Protein AF-A0A2H3TVH5-F1 (afdb_monomer_lite)

pLDDT: mean 70.66, std 10.61, range [35.94, 86.56]

Radius of gyration: 25.37 Å; chains: 1; bounding box: 66×28×84 Å

Structure (mmCIF, N/CA/C/O backbone):
data_AF-A0A2H3TVH5-F1
#
_entry.id   AF-A0A2H3TVH5-F1
#
loop_
_atom_site.group_PDB
_atom_site.id
_atom_site.type_symbol
_atom_site.label_atom_id
_atom_site.label_alt_id
_atom_site.label_comp_id
_atom_site.label_asym_id
_atom_site.label_entity_id
_atom_site.label_seq_id
_atom_site.pdbx_PDB_ins_code
_atom_site.Cartn_x
_atom_site.Cartn_y
_atom_site.Cartn_z
_atom_site.occupancy
_atom_site.B_iso_or_equiv
_atom_site.auth_seq_id
_atom_site.auth_comp_id
_atom_site.auth_asym_id
_atom_site.auth_atom_id
_atom_site.pdbx_PDB_model_num
ATOM 1 N N . MET A 1 1 ? 17.072 0.650 -29.153 1.00 59.41 1 MET A N 1
ATOM 2 C CA . MET A 1 1 ? 15.607 0.577 -29.299 1.00 59.41 1 MET A CA 1
ATOM 3 C C . MET A 1 1 ? 15.076 -0.095 -28.051 1.00 59.41 1 MET A C 1
ATOM 5 O O . MET A 1 1 ? 15.556 -1.177 -27.741 1.00 59.41 1 MET A O 1
ATOM 9 N N . ASP A 1 2 ? 14.196 0.569 -27.306 1.00 78.44 2 ASP A N 1
ATOM 10 C CA . ASP A 1 2 ? 13.565 -0.006 -26.114 1.00 78.44 2 ASP A CA 1
ATOM 11 C C . ASP A 1 2 ? 12.296 -0.756 -26.544 1.00 78.44 2 ASP A C 1
ATOM 13 O O . ASP A 1 2 ? 11.379 -0.141 -27.088 1.00 78.44 2 ASP A O 1
ATOM 17 N N . CYS A 1 3 ? 12.242 -2.076 -26.359 1.00 79.00 3 CYS A N 1
ATOM 18 C CA . CYS A 1 3 ? 11.096 -2.887 -26.778 1.00 79.00 3 CYS A CA 1
ATOM 19 C C . CYS A 1 3 ? 9.823 -2.584 -25.969 1.00 79.00 3 CYS A C 1
ATOM 21 O O . CYS A 1 3 ? 8.720 -2.738 -26.495 1.00 79.00 3 CYS A O 1
ATOM 23 N N . PHE A 1 4 ? 9.956 -2.063 -24.746 1.00 81.56 4 PHE A N 1
ATOM 24 C CA . PHE A 1 4 ? 8.826 -1.721 -23.877 1.00 81.56 4 PHE A CA 1
ATOM 25 C C . PHE A 1 4 ? 8.106 -0.434 -24.298 1.00 81.56 4 PHE A C 1
ATOM 27 O O . PHE A 1 4 ? 6.980 -0.196 -23.871 1.00 81.56 4 PHE A O 1
ATOM 34 N N . SER A 1 5 ? 8.708 0.358 -25.194 1.00 80.44 5 SER A N 1
ATOM 35 C CA . SER A 1 5 ? 8.061 1.531 -25.805 1.00 80.44 5 SER A CA 1
ATOM 36 C C . SER A 1 5 ? 6.919 1.175 -26.762 1.00 80.44 5 SER A C 1
ATOM 38 O O . SER A 1 5 ? 6.075 2.018 -27.044 1.00 80.44 5 SER A O 1
ATOM 40 N N . SER A 1 6 ? 6.878 -0.072 -27.244 1.00 85.38 6 SER A N 1
ATOM 41 C CA . SER A 1 6 ? 5.799 -0.576 -28.102 1.00 85.38 6 SER A CA 1
ATOM 42 C C . SER A 1 6 ? 4.598 -1.115 -27.319 1.00 85.38 6 SER A C 1
ATOM 44 O O . SER A 1 6 ? 3.552 -1.385 -27.907 1.00 85.38 6 SER A O 1
ATOM 46 N N . LEU A 1 7 ? 4.746 -1.286 -26.001 1.00 86.56 7 LEU A N 1
ATOM 47 C CA . LEU A 1 7 ? 3.719 -1.859 -25.141 1.00 86.56 7 LEU A CA 1
ATOM 48 C C . LEU A 1 7 ? 2.857 -0.762 -24.503 1.00 86.56 7 LEU A C 1
ATOM 50 O O . LEU A 1 7 ? 3.382 0.295 -24.142 1.00 86.56 7 LEU A O 1
ATOM 54 N N . PRO A 1 8 ? 1.553 -1.021 -24.291 1.00 86.56 8 PRO A N 1
ATOM 55 C CA . PRO A 1 8 ? 0.710 -0.140 -23.497 1.00 86.56 8 PRO A CA 1
ATOM 56 C C . PRO A 1 8 ? 1.239 0.013 -22.060 1.00 86.56 8 PRO A C 1
ATOM 58 O O . PRO A 1 8 ? 1.761 -0.954 -21.484 1.00 86.56 8 PRO A O 1
ATOM 61 N N . PRO A 1 9 ? 1.075 1.197 -21.444 1.00 81.69 9 PRO A N 1
ATOM 62 C CA . PRO A 1 9 ? 1.576 1.475 -20.099 1.00 81.69 9 PRO A CA 1
ATOM 63 C C . PRO A 1 9 ? 0.996 0.524 -19.043 1.00 81.69 9 PRO A C 1
ATOM 65 O O . PRO A 1 9 ? 1.691 0.157 -18.097 1.00 81.69 9 PRO A O 1
ATOM 68 N N . GLU A 1 10 ? -0.237 0.048 -19.221 1.00 86.06 10 GLU A N 1
ATOM 69 C CA . GLU A 1 10 ? -0.894 -0.895 -18.311 1.00 86.06 10 GLU A CA 1
ATOM 70 C C . GLU A 1 10 ? -0.149 -2.234 -18.252 1.00 86.06 10 GLU A C 1
ATOM 72 O O . GLU A 1 10 ? 0.030 -2.804 -17.174 1.00 86.06 10 GLU A O 1
ATOM 77 N N . ILE A 1 11 ? 0.337 -2.716 -19.400 1.00 85.69 11 ILE A N 1
ATOM 78 C CA . ILE A 1 11 ? 1.086 -3.974 -19.500 1.00 85.69 11 ILE A CA 1
ATOM 79 C C . ILE A 1 11 ? 2.463 -3.819 -18.857 1.00 85.69 11 ILE A C 1
ATOM 81 O O . ILE A 1 11 ? 2.895 -4.694 -18.107 1.00 85.69 11 ILE A O 1
ATOM 85 N N . ASN A 1 12 ? 3.117 -2.677 -19.074 1.00 86.44 12 ASN A N 1
ATOM 86 C CA . ASN A 1 12 ? 4.394 -2.355 -18.439 1.00 86.44 12 ASN A CA 1
ATOM 87 C C . ASN A 1 12 ? 4.267 -2.341 -16.903 1.00 86.44 12 ASN A C 1
ATOM 89 O O . ASN A 1 12 ? 5.068 -2.965 -16.202 1.00 86.44 12 ASN A O 1
ATOM 93 N N . VAL A 1 13 ? 3.218 -1.714 -16.363 1.00 84.25 13 VAL A N 1
ATOM 94 C CA . VAL A 1 13 ? 2.939 -1.723 -14.916 1.00 84.25 13 VAL A CA 1
ATOM 95 C C . VAL A 1 13 ? 2.601 -3.130 -14.420 1.00 84.25 13 VAL A C 1
ATOM 97 O O . VAL A 1 13 ? 3.079 -3.535 -13.361 1.00 84.25 13 VAL A O 1
ATOM 100 N N . MET A 1 14 ? 1.838 -3.915 -15.184 1.00 84.00 14 MET A N 1
ATOM 101 C CA . MET A 1 14 ? 1.514 -5.295 -14.818 1.00 84.00 14 MET A CA 1
ATOM 102 C C . MET A 1 14 ? 2.769 -6.171 -14.726 1.00 84.00 14 MET A C 1
ATOM 104 O O . MET A 1 14 ? 2.891 -6.957 -13.787 1.00 84.00 14 MET A O 1
ATOM 108 N N . ILE A 1 15 ? 3.723 -6.004 -15.644 1.00 85.50 15 ILE A N 1
ATOM 109 C CA . ILE A 1 15 ? 5.025 -6.679 -15.589 1.00 85.50 15 ILE A CA 1
ATOM 110 C C . ILE A 1 15 ? 5.765 -6.280 -14.307 1.00 85.50 15 ILE A C 1
ATOM 112 O O . ILE A 1 15 ? 6.197 -7.161 -13.566 1.00 85.50 15 ILE A O 1
ATOM 116 N N . LEU A 1 16 ? 5.849 -4.982 -13.987 1.00 83.44 16 LEU A N 1
ATOM 117 C CA . LEU A 1 16 ? 6.499 -4.502 -12.757 1.00 83.44 16 LEU A CA 1
ATOM 118 C C . LEU A 1 16 ? 5.845 -5.046 -11.481 1.00 83.44 16 LEU A C 1
ATOM 120 O O . LEU A 1 16 ? 6.550 -5.336 -10.520 1.00 83.44 16 LEU A O 1
ATOM 124 N N . LEU A 1 17 ? 4.521 -5.210 -11.474 1.00 81.56 17 LEU A N 1
ATOM 125 C CA . LEU A 1 17 ? 3.781 -5.790 -10.349 1.00 81.56 17 LEU A CA 1
ATOM 126 C C . LEU A 1 17 ? 4.039 -7.294 -10.178 1.00 81.56 17 LEU A C 1
ATOM 128 O O . LEU A 1 17 ? 4.054 -7.785 -9.052 1.00 81.56 17 LEU A O 1
ATOM 132 N N . HIS A 1 18 ? 4.243 -8.029 -11.276 1.00 81.12 18 HIS A N 1
ATOM 133 C CA . HIS A 1 18 ? 4.520 -9.471 -11.243 1.00 81.12 18 HIS A CA 1
ATOM 134 C C . HIS A 1 18 ? 5.994 -9.799 -10.988 1.00 81.12 18 HIS A C 1
ATOM 136 O O . HIS A 1 18 ? 6.322 -10.935 -10.627 1.00 81.12 18 HIS A O 1
ATOM 142 N N . LEU A 1 19 ? 6.895 -8.825 -11.145 1.00 78.69 19 LEU A N 1
ATOM 143 C CA . LEU A 1 19 ? 8.291 -8.972 -10.758 1.00 78.69 19 LEU A CA 1
ATOM 144 C C . LEU A 1 19 ? 8.406 -9.028 -9.236 1.00 78.69 19 LEU A C 1
ATOM 146 O O . LEU A 1 19 ? 8.595 -8.037 -8.546 1.00 78.69 19 LEU A O 1
ATOM 150 N N . ARG A 1 20 ? 8.327 -10.252 -8.722 1.00 63.00 20 ARG A N 1
ATOM 151 C CA . ARG A 1 20 ? 8.293 -10.565 -7.291 1.00 63.00 20 ARG A CA 1
ATOM 152 C C . ARG A 1 20 ? 9.568 -10.177 -6.533 1.00 63.00 20 ARG A C 1
ATOM 154 O O . ARG A 1 2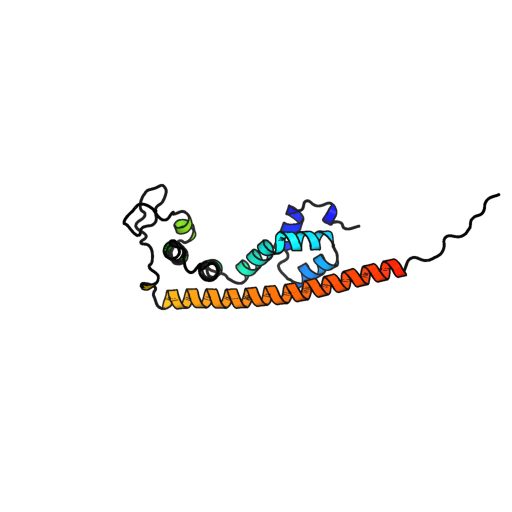0 ? 9.548 -10.104 -5.309 1.00 63.00 20 ARG A O 1
ATOM 161 N N . THR A 1 21 ? 10.688 -9.992 -7.234 1.00 68.56 21 THR A N 1
ATOM 162 C CA . THR A 1 21 ? 12.002 -9.738 -6.632 1.00 68.56 21 THR A CA 1
ATOM 163 C C . THR A 1 21 ? 12.611 -8.433 -7.128 1.00 68.56 21 THR A C 1
ATOM 165 O O . THR A 1 21 ? 12.688 -8.150 -8.326 1.00 68.56 21 THR A O 1
ATOM 168 N N . ARG A 1 22 ? 13.125 -7.650 -6.177 1.00 68.62 22 ARG A N 1
ATOM 169 C CA . ARG A 1 22 ? 13.682 -6.313 -6.426 1.00 68.62 22 ARG A CA 1
ATOM 170 C C . ARG A 1 22 ? 14.892 -6.332 -7.358 1.00 68.62 22 ARG A C 1
ATOM 172 O O . ARG A 1 22 ? 15.045 -5.444 -8.187 1.00 68.62 22 ARG A O 1
ATOM 179 N N . SER A 1 23 ? 15.703 -7.390 -7.301 1.00 72.44 23 SER A N 1
ATOM 180 C CA . SER A 1 23 ? 16.832 -7.599 -8.216 1.00 72.44 23 SER A CA 1
ATOM 181 C C . SER A 1 23 ? 16.391 -7.643 -9.682 1.00 72.44 23 SER A C 1
ATOM 183 O O . SER A 1 23 ? 17.058 -7.065 -10.537 1.00 72.44 23 SER A O 1
ATOM 185 N N . ASN A 1 24 ? 15.245 -8.269 -9.966 1.00 79.06 24 ASN A N 1
ATOM 186 C CA . ASN A 1 24 ? 14.709 -8.361 -11.321 1.00 79.06 24 ASN A CA 1
ATOM 187 C C . ASN A 1 24 ? 14.123 -7.023 -11.779 1.00 79.06 24 ASN A C 1
ATOM 189 O O . ASN A 1 24 ? 14.347 -6.628 -12.922 1.00 79.06 24 ASN A O 1
ATOM 193 N N . ILE A 1 25 ? 13.448 -6.296 -10.878 1.00 79.38 25 ILE A N 1
ATOM 194 C CA . ILE A 1 25 ? 12.987 -4.927 -11.148 1.00 79.38 25 ILE A CA 1
ATOM 195 C C . ILE A 1 25 ? 14.192 -4.051 -11.496 1.00 79.38 25 ILE A C 1
ATOM 197 O O . ILE A 1 25 ? 14.218 -3.452 -12.562 1.00 79.38 25 ILE A O 1
ATOM 201 N N . LYS A 1 26 ? 15.243 -4.044 -10.673 1.00 77.19 26 LYS A N 1
ATOM 202 C CA . LYS A 1 26 ? 16.459 -3.254 -10.908 1.00 77.19 26 LYS A CA 1
ATOM 203 C C . LYS A 1 26 ? 17.112 -3.545 -12.258 1.00 77.19 26 LYS A C 1
ATOM 205 O O . LYS A 1 26 ? 17.479 -2.610 -12.970 1.00 77.19 26 LYS A O 1
ATOM 210 N N . LEU A 1 27 ? 17.258 -4.825 -12.608 1.00 79.81 27 LEU A N 1
ATOM 211 C CA . LEU A 1 27 ? 17.794 -5.228 -13.909 1.00 79.81 27 LEU A CA 1
ATOM 212 C C . LEU A 1 27 ? 16.944 -4.648 -15.043 1.00 79.81 27 LEU A C 1
ATOM 214 O O . LEU A 1 27 ? 17.495 -4.025 -15.951 1.00 79.81 27 LEU A O 1
ATOM 218 N N . LEU A 1 28 ? 15.618 -4.755 -14.938 1.00 83.62 28 LEU A N 1
ATOM 219 C CA . LEU A 1 28 ? 14.691 -4.235 -15.937 1.00 83.62 28 LEU A CA 1
ATOM 220 C C . LEU A 1 28 ? 14.746 -2.702 -16.050 1.00 83.62 28 LEU A C 1
ATOM 222 O O . LEU A 1 28 ? 14.850 -2.178 -17.156 1.00 83.62 28 LEU A O 1
ATOM 226 N N . LEU A 1 29 ? 14.759 -1.986 -14.922 1.00 85.25 29 LEU A N 1
ATOM 227 C CA . LEU A 1 29 ? 14.856 -0.521 -14.884 1.00 85.25 29 LEU A CA 1
ATOM 228 C C . LEU A 1 29 ? 16.180 -0.008 -15.467 1.00 85.25 29 LEU A C 1
ATOM 230 O O . LEU A 1 29 ? 16.222 1.057 -16.075 1.00 85.25 29 LEU A O 1
ATOM 234 N N . SER A 1 30 ? 17.272 -0.754 -15.277 1.00 77.69 30 SER A N 1
ATOM 235 C CA . SER A 1 30 ? 18.580 -0.399 -15.839 1.00 77.69 30 SER A CA 1
ATOM 236 C C . SER A 1 30 ? 18.688 -0.677 -17.341 1.00 77.69 30 SER A C 1
ATOM 238 O O . SER A 1 30 ? 19.461 -0.013 -18.030 1.00 77.69 30 SER A O 1
ATOM 240 N N . ALA A 1 31 ? 17.918 -1.646 -17.844 1.00 80.50 31 ALA A N 1
ATOM 241 C CA . ALA A 1 31 ? 17.930 -2.064 -19.241 1.00 80.50 31 ALA A CA 1
ATOM 242 C C . ALA A 1 31 ? 16.926 -1.286 -20.110 1.00 80.50 31 ALA A C 1
ATOM 244 O O . ALA A 1 31 ? 17.152 -1.146 -21.312 1.00 80.50 31 ALA A O 1
ATOM 245 N N . SER A 1 32 ? 15.841 -0.774 -19.517 1.00 86.25 32 SER A N 1
ATOM 246 C CA . SER A 1 32 ? 14.760 -0.083 -20.225 1.00 86.25 32 SER A CA 1
ATOM 247 C C . SER A 1 32 ? 14.429 1.280 -19.594 1.00 86.25 32 SER A C 1
ATOM 249 O O . SER A 1 32 ? 13.878 1.338 -18.488 1.00 86.25 32 SER A O 1
ATOM 251 N N . PRO A 1 33 ? 14.716 2.400 -20.288 1.00 82.62 33 PRO A N 1
ATOM 252 C CA . PRO A 1 33 ? 14.299 3.728 -19.840 1.00 82.62 33 PRO A CA 1
ATOM 253 C C . PRO A 1 33 ? 12.773 3.905 -19.807 1.00 82.62 33 PRO A C 1
ATOM 255 O O . PRO A 1 33 ? 12.276 4.606 -18.925 1.00 82.62 33 PRO A O 1
ATOM 258 N N . THR A 1 34 ? 12.019 3.261 -20.706 1.00 85.00 34 THR A N 1
ATOM 259 C CA . THR A 1 34 ? 10.548 3.316 -20.690 1.00 85.00 34 THR A CA 1
ATOM 260 C C . THR A 1 34 ? 9.986 2.645 -19.434 1.00 85.00 34 THR A C 1
ATOM 262 O O . THR A 1 34 ? 9.123 3.212 -18.762 1.00 85.00 34 THR A O 1
ATOM 265 N N . MET A 1 35 ? 10.535 1.493 -19.036 1.00 85.81 35 MET A N 1
ATOM 266 C CA . MET A 1 35 ? 10.162 0.831 -17.782 1.00 85.81 35 MET A CA 1
ATOM 267 C C . MET A 1 35 ? 10.532 1.659 -16.549 1.00 85.81 35 MET A C 1
ATOM 269 O O . MET A 1 35 ? 9.764 1.694 -15.587 1.00 85.81 35 MET A O 1
ATOM 273 N N . LEU A 1 36 ? 11.669 2.366 -16.575 1.00 83.88 36 LEU A N 1
ATOM 274 C CA . LEU A 1 36 ? 12.053 3.289 -15.502 1.00 83.88 36 LEU A CA 1
ATOM 275 C C . LEU A 1 36 ? 11.048 4.431 -15.331 1.00 83.88 36 LEU A C 1
ATOM 277 O O . LEU A 1 36 ? 10.722 4.801 -14.201 1.00 83.88 36 LEU A O 1
ATOM 281 N N . GLN A 1 37 ? 10.546 4.980 -16.434 1.00 84.44 37 GLN A N 1
ATOM 282 C CA . GLN A 1 37 ? 9.550 6.042 -16.391 1.00 84.44 37 GLN A CA 1
ATOM 283 C C . GLN A 1 37 ? 8.217 5.546 -15.818 1.00 84.44 37 GLN A C 1
ATOM 285 O O . GLN A 1 37 ? 7.718 6.126 -14.853 1.00 84.44 37 GLN A O 1
ATOM 290 N N . HIS A 1 38 ? 7.700 4.420 -16.308 1.00 85.00 38 HIS A N 1
ATOM 291 C CA . HIS A 1 38 ? 6.457 3.852 -15.779 1.00 85.00 38 HIS A CA 1
ATOM 292 C C . HIS A 1 38 ? 6.579 3.398 -14.322 1.00 85.00 38 HIS A C 1
ATOM 294 O O . HIS A 1 38 ? 5.625 3.532 -13.554 1.00 85.00 38 HIS A O 1
ATOM 300 N N . TYR A 1 39 ? 7.755 2.929 -13.896 1.00 83.06 39 TYR A N 1
ATOM 301 C CA . TYR A 1 39 ? 8.024 2.652 -12.486 1.00 83.06 39 TYR A CA 1
ATOM 302 C C . TYR A 1 39 ? 7.930 3.913 -11.626 1.00 83.06 39 TYR A C 1
ATOM 304 O O . TYR A 1 39 ? 7.359 3.864 -10.542 1.00 83.06 39 TYR A O 1
ATOM 312 N N . ARG A 1 40 ? 8.449 5.056 -12.097 1.00 82.94 40 ARG A N 1
ATOM 313 C CA . ARG A 1 40 ? 8.343 6.336 -11.376 1.00 82.94 40 ARG A CA 1
ATOM 314 C C . ARG A 1 40 ? 6.895 6.806 -11.259 1.00 82.94 40 ARG A C 1
ATOM 316 O O . ARG A 1 40 ? 6.502 7.250 -10.186 1.00 82.94 40 ARG A O 1
ATOM 323 N N . GLU A 1 41 ? 6.118 6.670 -12.329 1.00 85.06 41 GLU A N 1
ATOM 324 C CA . GLU A 1 41 ? 4.708 7.081 -12.384 1.00 85.06 41 GLU A CA 1
ATOM 325 C C . GLU A 1 41 ? 3.803 6.200 -11.506 1.00 85.06 41 GLU A C 1
ATOM 327 O O . GLU A 1 41 ? 2.897 6.697 -10.843 1.00 85.06 41 GLU A O 1
ATOM 332 N N . SER A 1 42 ? 4.068 4.893 -11.448 1.00 82.06 42 SER A N 1
ATOM 333 C CA . SER A 1 42 ? 3.245 3.915 -10.716 1.00 82.06 42 SER A CA 1
ATOM 334 C C . SER A 1 42 ? 3.842 3.464 -9.375 1.00 82.06 42 SER A C 1
ATOM 336 O O . SER A 1 42 ? 3.313 2.549 -8.733 1.00 82.06 42 SER A O 1
ATOM 338 N N . LYS A 1 43 ? 4.915 4.125 -8.918 1.00 77.62 43 LYS A N 1
ATOM 339 C CA . LYS A 1 43 ? 5.742 3.720 -7.770 1.00 77.62 43 LYS A CA 1
ATOM 340 C C . LYS A 1 43 ? 4.930 3.414 -6.519 1.00 77.62 43 LYS A C 1
ATOM 342 O O . LYS A 1 43 ? 5.134 2.379 -5.895 1.00 77.62 43 LYS A O 1
ATOM 347 N N . GLU A 1 44 ? 3.994 4.285 -6.156 1.00 76.12 44 GLU A N 1
ATOM 348 C CA . GLU A 1 44 ? 3.188 4.095 -4.947 1.00 76.12 44 GLU A CA 1
ATOM 349 C C . GLU A 1 44 ? 2.315 2.841 -5.008 1.00 76.12 44 GLU A C 1
ATOM 351 O O . GLU A 1 44 ? 2.155 2.144 -4.008 1.00 76.12 44 GLU A O 1
ATOM 356 N N . ASN A 1 45 ? 1.750 2.538 -6.176 1.00 76.50 45 ASN A N 1
ATOM 357 C CA . ASN A 1 45 ? 0.894 1.370 -6.354 1.00 76.50 45 ASN A CA 1
ATOM 358 C C . ASN A 1 45 ? 1.720 0.084 -6.303 1.00 76.50 45 ASN A C 1
ATOM 360 O O . ASN A 1 45 ? 1.330 -0.867 -5.626 1.00 76.50 45 ASN A O 1
ATOM 364 N N . ILE A 1 46 ? 2.894 0.089 -6.940 1.00 74.31 46 ILE A N 1
ATOM 365 C CA . ILE A 1 46 ? 3.842 -1.025 -6.886 1.00 74.31 46 ILE A CA 1
ATOM 366 C C . ILE A 1 46 ? 4.310 -1.248 -5.446 1.00 74.31 46 ILE A C 1
ATOM 368 O O . ILE A 1 46 ? 4.251 -2.371 -4.950 1.00 74.31 46 ILE A O 1
ATOM 372 N N . GLN A 1 47 ? 4.705 -0.189 -4.738 1.00 75.00 47 GLN A N 1
ATOM 373 C CA . GLN A 1 47 ? 5.108 -0.276 -3.336 1.00 75.00 47 GLN A CA 1
ATOM 374 C C . GLN A 1 47 ? 3.980 -0.807 -2.452 1.00 75.00 47 GLN A C 1
ATOM 376 O O . GLN A 1 47 ? 4.218 -1.711 -1.659 1.00 75.00 47 GLN A O 1
ATOM 381 N N . ARG A 1 48 ? 2.744 -0.315 -2.603 1.00 74.25 48 ARG A N 1
ATOM 382 C CA . ARG A 1 48 ? 1.592 -0.832 -1.845 1.00 74.25 48 ARG A CA 1
ATOM 383 C C . ARG A 1 48 ? 1.368 -2.324 -2.087 1.00 74.25 48 ARG A C 1
ATOM 385 O O . ARG A 1 48 ? 1.134 -3.042 -1.120 1.00 74.25 48 ARG A O 1
ATOM 392 N N . ALA A 1 49 ? 1.480 -2.796 -3.328 1.00 75.56 49 ALA A N 1
ATOM 393 C CA . ALA A 1 49 ? 1.329 -4.215 -3.651 1.00 75.56 49 ALA A CA 1
ATOM 394 C C . ALA A 1 49 ? 2.422 -5.081 -2.995 1.00 75.56 49 ALA A C 1
ATOM 396 O O . ALA A 1 49 ? 2.124 -6.128 -2.422 1.00 75.56 49 ALA A O 1
ATOM 397 N N . HIS A 1 50 ? 3.675 -4.617 -3.000 1.00 73.06 50 HIS A N 1
ATOM 398 C CA . HIS A 1 50 ? 4.782 -5.307 -2.330 1.00 73.06 50 HIS A CA 1
ATOM 399 C C . HIS A 1 50 ? 4.629 -5.296 -0.803 1.00 73.06 50 HIS A C 1
ATOM 401 O O . HIS A 1 50 ? 4.774 -6.332 -0.158 1.00 73.06 50 HIS A O 1
ATOM 407 N N . LEU A 1 51 ? 4.245 -4.154 -0.225 1.00 71.88 51 LEU A N 1
ATOM 408 C CA . LEU A 1 51 ? 3.945 -4.034 1.202 1.00 71.88 51 LEU A CA 1
ATOM 409 C C . LEU A 1 51 ? 2.801 -4.962 1.613 1.00 71.88 51 LEU A C 1
ATOM 411 O O . LEU A 1 51 ? 2.862 -5.566 2.677 1.00 71.88 51 LEU A O 1
ATOM 415 N N . GLN A 1 52 ? 1.775 -5.117 0.775 1.00 71.56 52 GLN A N 1
ATOM 416 C CA . GLN A 1 52 ? 0.670 -6.043 1.022 1.00 71.56 52 GLN A CA 1
ATOM 417 C C . GLN A 1 52 ? 1.121 -7.510 0.997 1.00 71.56 52 GLN A C 1
ATOM 419 O O . GLN A 1 52 ? 0.594 -8.319 1.760 1.00 71.56 52 GLN A O 1
ATOM 424 N N . ALA A 1 53 ? 2.105 -7.851 0.162 1.00 72.75 53 ALA A N 1
ATOM 425 C CA . ALA A 1 53 ? 2.702 -9.183 0.142 1.00 72.75 53 ALA A CA 1
ATOM 426 C C . ALA A 1 53 ? 3.556 -9.469 1.396 1.00 72.75 53 ALA A C 1
ATOM 428 O O . ALA A 1 53 ? 3.571 -10.605 1.869 1.00 72.75 53 ALA A O 1
ATOM 429 N N . GLU A 1 54 ? 4.233 -8.459 1.956 1.00 69.25 54 GLU A N 1
ATOM 430 C CA . GLU A 1 54 ? 5.059 -8.589 3.171 1.00 69.25 54 GLU A CA 1
ATOM 431 C C . GLU A 1 54 ? 4.270 -8.425 4.490 1.00 69.25 54 GLU A C 1
ATOM 433 O O . GLU A 1 54 ? 4.684 -8.936 5.534 1.00 69.25 54 GLU A O 1
ATOM 438 N N . LEU A 1 55 ? 3.117 -7.746 4.461 1.00 70.06 55 LEU A N 1
ATOM 439 C CA . LEU A 1 55 ? 2.223 -7.509 5.604 1.00 70.06 55 LEU A CA 1
ATOM 440 C C . LEU A 1 55 ? 0.899 -8.287 5.436 1.00 70.06 55 LEU A C 1
ATOM 442 O O . LEU A 1 55 ? -0.143 -7.681 5.162 1.00 70.06 55 LEU A O 1
ATOM 446 N N . PRO A 1 56 ? 0.900 -9.623 5.613 1.00 66.44 56 PRO A N 1
ATOM 447 C CA . PRO A 1 56 ? -0.306 -10.431 5.473 1.00 66.44 56 PRO A CA 1
ATOM 448 C C . PRO A 1 56 ? -1.316 -10.160 6.598 1.00 66.44 56 PRO A C 1
ATOM 450 O O . PRO A 1 56 ? -0.948 -9.798 7.714 1.00 66.44 56 PRO A O 1
ATOM 453 N N . GLY A 1 57 ? -2.599 -10.415 6.322 1.00 63.03 57 GLY A N 1
ATOM 454 C CA . GLY A 1 57 ? -3.632 -10.564 7.357 1.00 63.03 57 GLY A CA 1
ATOM 455 C C . GLY A 1 57 ? -4.158 -9.264 7.971 1.00 63.03 57 GLY A C 1
ATOM 456 O O . GLY A 1 57 ? -4.163 -9.126 9.189 1.00 63.03 57 GLY A O 1
ATOM 457 N N . GLY A 1 58 ? -4.589 -8.297 7.156 1.00 65.00 58 GLY A N 1
ATOM 458 C CA . GLY A 1 58 ? -5.229 -7.061 7.641 1.00 65.00 58 GLY A CA 1
ATOM 459 C C . GLY A 1 58 ? -4.280 -6.059 8.314 1.00 65.00 58 GLY A C 1
ATOM 460 O O . GLY A 1 58 ? -4.631 -4.892 8.433 1.00 65.00 58 GLY A O 1
ATOM 461 N N . LEU A 1 59 ? -3.044 -6.454 8.651 1.00 69.25 59 LEU A N 1
ATOM 462 C CA . LEU A 1 59 ? -2.040 -5.579 9.269 1.00 69.25 59 LEU A CA 1
ATOM 463 C C . LEU A 1 59 ? -1.712 -4.340 8.427 1.00 69.25 59 LEU A C 1
ATOM 465 O O . LEU A 1 59 ? -1.448 -3.283 8.988 1.00 69.25 59 LEU A O 1
ATOM 469 N N . LEU A 1 60 ? -1.730 -4.436 7.094 1.00 68.75 60 LEU A N 1
ATOM 470 C CA . LEU A 1 60 ? -1.562 -3.253 6.248 1.00 68.75 60 LEU A CA 1
ATOM 471 C C . LEU A 1 60 ? -2.725 -2.267 6.431 1.00 68.75 60 LEU A C 1
ATOM 473 O O . LEU A 1 60 ? -2.494 -1.066 6.475 1.00 68.75 60 LEU A O 1
ATOM 477 N N . GLN A 1 61 ? -3.960 -2.753 6.565 1.00 68.56 61 GLN A N 1
ATOM 478 C CA . GLN A 1 61 ? -5.124 -1.896 6.802 1.00 68.56 61 GLN A CA 1
ATOM 479 C C . GLN A 1 61 ? -5.061 -1.276 8.197 1.00 68.56 61 GLN A C 1
ATOM 481 O O . GLN A 1 61 ? -5.178 -0.060 8.303 1.00 68.56 61 GLN A O 1
ATOM 486 N N . ASP A 1 62 ? -4.762 -2.076 9.224 1.00 68.44 62 ASP A N 1
ATOM 487 C CA . ASP A 1 62 ? -4.530 -1.620 10.601 1.00 68.44 62 ASP A CA 1
ATOM 488 C C . ASP A 1 62 ? -3.478 -0.499 10.638 1.00 68.44 62 ASP A C 1
ATOM 490 O O . ASP A 1 62 ? -3.687 0.565 11.218 1.00 68.44 62 ASP A O 1
ATOM 494 N N . ALA A 1 63 ? -2.355 -0.701 9.948 1.00 67.25 63 ALA A N 1
ATOM 495 C CA . ALA A 1 63 ? -1.291 0.283 9.866 1.00 67.25 63 ALA A CA 1
ATOM 496 C C . ALA A 1 63 ? -1.664 1.519 9.047 1.00 67.25 63 ALA A C 1
ATOM 498 O O . ALA A 1 63 ? -1.251 2.619 9.392 1.00 67.25 63 ALA A O 1
ATOM 499 N N . LEU A 1 64 ? -2.433 1.370 7.966 1.00 67.88 64 LEU A N 1
ATOM 500 C CA . LEU A 1 64 ? -2.915 2.501 7.176 1.00 67.88 64 LEU A CA 1
ATOM 501 C C . LEU A 1 64 ? -3.924 3.337 7.961 1.00 67.88 64 LEU A C 1
ATOM 503 O O . LEU A 1 64 ? -3.906 4.555 7.819 1.00 67.88 64 LEU A O 1
ATOM 507 N N . VAL A 1 65 ? -4.761 2.713 8.796 1.00 68.25 65 VAL A N 1
ATOM 508 C CA . VAL A 1 65 ? -5.643 3.419 9.735 1.00 68.25 65 VAL A CA 1
ATOM 509 C C . VAL A 1 65 ? -4.801 4.236 10.716 1.00 68.25 65 VAL A C 1
ATOM 511 O O . VAL A 1 65 ? -5.046 5.432 10.860 1.00 68.25 65 VAL A O 1
ATOM 514 N N . VAL A 1 66 ? -3.759 3.636 11.309 1.00 69.75 66 VAL A N 1
ATOM 515 C CA . VAL A 1 66 ? -2.858 4.341 12.239 1.00 69.75 66 VAL A CA 1
ATOM 516 C C . VAL A 1 66 ? -2.040 5.440 11.545 1.00 69.75 66 VAL A C 1
ATOM 518 O O . VAL A 1 66 ? -1.929 6.547 12.056 1.00 69.75 66 VAL A O 1
ATOM 521 N N . ALA A 1 67 ? -1.489 5.187 10.359 1.00 64.25 67 ALA A N 1
ATOM 522 C CA . ALA A 1 67 ? -0.656 6.142 9.629 1.00 64.25 67 ALA A CA 1
ATOM 523 C C . ALA A 1 67 ? -1.463 7.310 9.055 1.00 64.25 67 ALA A C 1
ATOM 525 O O . ALA A 1 67 ? -0.960 8.430 8.978 1.00 64.25 67 ALA A O 1
ATOM 526 N N . LYS A 1 68 ? -2.711 7.055 8.644 1.00 63.97 68 LYS A N 1
ATOM 527 C CA . LYS A 1 68 ? -3.600 8.104 8.157 1.00 63.97 68 LYS A CA 1
ATOM 528 C C . LYS A 1 68 ? -4.179 8.951 9.274 1.00 63.97 68 LYS A C 1
ATOM 530 O O . LYS A 1 68 ? -4.813 9.915 8.875 1.00 63.97 68 LYS A O 1
ATOM 535 N N . PHE A 1 69 ? -3.963 8.643 10.569 1.00 60.50 69 PHE A N 1
ATOM 536 C CA . PHE A 1 69 ? -4.408 9.433 11.733 1.00 60.50 69 PHE A CA 1
ATOM 537 C C . PHE A 1 69 ? -4.318 10.935 11.438 1.00 60.50 69 PHE A C 1
ATOM 539 O O . PHE A 1 69 ? -3.245 11.536 11.564 1.00 60.50 69 PHE A O 1
ATOM 546 N N . PRO A 1 70 ? -5.427 11.607 11.106 1.00 52.09 70 PRO A N 1
ATOM 547 C CA . PRO A 1 70 ? -5.502 13.029 11.312 1.00 52.09 70 PRO A CA 1
ATOM 548 C C . PRO A 1 70 ? -5.982 13.136 12.755 1.00 52.09 70 PRO A C 1
ATOM 550 O O . PRO A 1 70 ? -7.013 12.565 13.106 1.00 52.09 70 PRO A O 1
ATOM 553 N N . LEU A 1 71 ? -5.286 13.886 13.603 1.00 53.78 71 LEU A N 1
ATOM 554 C CA . LEU A 1 71 ? -5.679 14.147 15.000 1.00 53.78 71 LEU A CA 1
ATOM 555 C C . LEU A 1 71 ? -7.090 14.791 15.155 1.00 53.78 71 LEU A C 1
ATOM 557 O O . LEU A 1 71 ? -7.448 15.225 16.244 1.00 53.78 71 LEU A O 1
ATOM 561 N N . LYS A 1 72 ? -7.883 14.896 14.074 1.00 52.09 72 LYS A N 1
ATOM 562 C CA . LYS A 1 72 ? -9.203 15.532 13.965 1.00 52.09 72 LYS A CA 1
ATOM 563 C C . LYS A 1 72 ? -10.139 14.861 12.936 1.00 52.09 72 LYS A C 1
ATOM 565 O O . LYS A 1 72 ? -10.908 15.560 12.284 1.00 52.09 72 LYS A O 1
ATOM 570 N N . ASN A 1 73 ? -10.070 13.544 12.718 1.00 56.97 73 ASN A N 1
ATOM 571 C CA . ASN A 1 73 ? -11.067 12.870 11.872 1.00 56.97 73 ASN A CA 1
ATOM 572 C C . ASN A 1 73 ? -12.155 12.203 12.736 1.00 56.97 73 ASN A C 1
ATOM 574 O O . ASN A 1 73 ? -11.830 11.239 13.430 1.00 56.97 73 ASN A O 1
ATOM 578 N N . PRO A 1 74 ? -13.423 12.663 12.694 1.00 59.09 74 PRO A N 1
ATOM 579 C CA . PRO A 1 74 ? -14.510 12.092 13.499 1.00 59.09 74 PRO A CA 1
ATOM 580 C C . PRO A 1 74 ? -14.859 10.641 13.126 1.00 59.09 74 PRO A C 1
ATOM 582 O O . PRO A 1 74 ? -15.607 9.990 13.841 1.00 59.09 74 PRO A O 1
ATOM 585 N N . TYR A 1 75 ? -14.306 10.111 12.032 1.00 63.00 75 TYR A N 1
ATOM 586 C CA . TYR A 1 75 ? -14.569 8.750 11.555 1.00 63.00 75 TYR A CA 1
ATOM 587 C C . TYR A 1 75 ? -13.487 7.737 11.953 1.00 63.00 75 TYR A C 1
ATOM 589 O O . TYR A 1 75 ? -13.417 6.648 11.388 1.00 63.00 75 TYR A O 1
ATOM 597 N N . ILE A 1 76 ? -12.594 8.078 12.886 1.00 68.69 76 ILE A N 1
ATOM 598 C CA . ILE A 1 76 ? -11.503 7.172 13.270 1.00 68.69 76 ILE A CA 1
ATOM 599 C C . ILE A 1 76 ? -12.010 5.887 13.930 1.00 68.69 76 ILE A C 1
ATOM 601 O O . ILE A 1 76 ? -11.521 4.800 13.628 1.00 68.69 76 ILE A O 1
ATOM 605 N N . GLU A 1 77 ? -13.029 6.011 14.770 1.00 73.25 77 GLU A N 1
ATOM 606 C CA . GLU A 1 77 ? -13.658 4.889 15.460 1.00 73.25 77 GLU A CA 1
ATOM 607 C C . GLU A 1 77 ? -14.350 3.964 14.456 1.00 73.25 77 GLU A C 1
ATOM 609 O O . GLU A 1 77 ? -14.179 2.751 14.513 1.00 73.25 77 GLU A O 1
ATOM 614 N N . ASP A 1 78 ? -15.010 4.525 13.440 1.00 73.06 78 ASP A N 1
ATOM 615 C CA . ASP A 1 78 ? -15.570 3.781 12.304 1.00 73.06 78 ASP A CA 1
ATOM 616 C C . ASP A 1 78 ? -14.492 2.968 11.561 1.00 73.06 78 ASP A C 1
ATOM 618 O O . ASP A 1 78 ? -14.669 1.776 11.302 1.00 73.06 78 ASP A O 1
ATOM 622 N N . TYR A 1 79 ? -13.331 3.569 11.285 1.00 71.50 79 TYR A N 1
ATOM 623 C CA . TYR A 1 79 ? -12.218 2.867 10.641 1.00 71.50 79 TYR A CA 1
ATOM 624 C C . TYR A 1 79 ? -11.657 1.724 11.489 1.00 71.50 79 TYR A C 1
ATOM 626 O O . TYR A 1 79 ? -11.392 0.644 10.955 1.00 71.50 79 TYR A O 1
ATOM 634 N N . ILE A 1 80 ? -11.472 1.955 12.789 1.00 72.69 80 ILE A N 1
ATOM 635 C CA . ILE A 1 80 ? -10.974 0.939 13.720 1.00 72.69 80 ILE A CA 1
ATOM 636 C C . ILE A 1 80 ? -11.982 -0.208 13.816 1.00 72.69 80 ILE A C 1
ATOM 638 O O . ILE A 1 80 ? -11.596 -1.356 13.627 1.00 72.69 80 ILE A O 1
ATOM 642 N N . THR A 1 81 ? -13.270 0.103 13.974 1.00 76.12 81 THR A N 1
ATOM 643 C CA . THR A 1 81 ? -14.376 -0.873 13.996 1.00 76.12 81 THR A CA 1
ATOM 644 C C . THR A 1 81 ? -14.372 -1.770 12.762 1.00 76.12 81 THR A C 1
ATOM 646 O O . THR A 1 81 ? -14.546 -2.986 12.848 1.00 76.12 81 THR A O 1
ATOM 649 N N . LYS A 1 82 ? -14.145 -1.185 11.582 1.00 77.69 82 LYS A N 1
ATOM 650 C CA . LYS A 1 82 ? -14.085 -1.932 10.320 1.00 77.69 82 LYS A CA 1
ATOM 651 C C . LYS A 1 82 ? -12.866 -2.847 10.248 1.00 77.69 82 LYS A C 1
ATOM 653 O O . LYS A 1 82 ? -12.987 -3.976 9.774 1.00 77.69 82 LYS A O 1
ATOM 658 N N . ALA A 1 83 ? -11.718 -2.379 10.731 1.00 70.25 83 ALA A N 1
ATOM 659 C CA . ALA A 1 83 ? -10.460 -3.121 10.719 1.00 70.25 83 ALA A CA 1
ATOM 660 C C . ALA A 1 83 ? -10.416 -4.261 11.760 1.00 70.25 83 ALA A C 1
ATOM 662 O O . ALA A 1 83 ? -9.776 -5.296 11.535 1.00 70.25 83 ALA A O 1
ATOM 663 N N . THR A 1 84 ? -11.117 -4.101 12.886 1.00 70.88 84 THR A N 1
ATOM 664 C CA . THR A 1 84 ? -11.223 -5.115 13.947 1.00 70.88 84 THR A CA 1
ATOM 665 C C . THR A 1 84 ? -12.388 -6.085 13.750 1.00 70.88 84 THR A C 1
ATOM 667 O O . THR A 1 84 ? -12.405 -7.142 14.381 1.00 70.88 84 THR A O 1
ATOM 670 N N . SER A 1 85 ? -13.330 -5.783 12.850 1.00 74.94 85 SER A N 1
ATOM 671 C CA . SER A 1 85 ? -14.467 -6.653 12.544 1.00 74.94 85 SER A CA 1
ATOM 672 C C . SER A 1 85 ? -14.033 -8.061 12.123 1.00 74.94 85 SER A C 1
ATOM 674 O O . SER A 1 85 ? -13.073 -8.243 11.374 1.00 74.94 85 SER A O 1
ATOM 676 N N . THR A 1 86 ? -14.810 -9.072 12.524 1.00 76.81 86 THR A N 1
ATOM 677 C CA . THR A 1 86 ? -14.636 -10.469 12.089 1.00 76.81 86 THR A CA 1
ATOM 678 C C . THR A 1 86 ? -14.653 -10.612 10.563 1.00 76.81 86 THR A C 1
ATOM 680 O O . THR A 1 86 ? -14.000 -11.500 10.019 1.00 76.81 86 THR A O 1
ATOM 683 N N . TYR A 1 87 ? -15.367 -9.721 9.863 1.00 74.12 87 TYR A N 1
ATOM 684 C CA . TYR A 1 87 ? -15.468 -9.710 8.403 1.00 74.12 87 TYR A CA 1
ATOM 685 C C . TYR A 1 87 ? -15.192 -8.301 7.850 1.00 74.12 87 TYR A C 1
ATOM 687 O O . TYR A 1 87 ? -16.135 -7.589 7.484 1.00 74.12 87 TYR A O 1
ATOM 695 N N . PRO A 1 88 ? -13.911 -7.892 7.743 1.00 71.69 88 PRO A N 1
ATOM 696 C CA . PRO A 1 88 ? -13.537 -6.521 7.393 1.00 71.69 88 PRO A CA 1
ATOM 697 C C . PRO A 1 88 ? -14.121 -6.061 6.057 1.00 71.69 88 PRO A C 1
ATOM 699 O O . PRO A 1 88 ? -14.684 -4.976 5.960 1.00 71.69 88 PRO A O 1
ATOM 702 N N . SER A 1 89 ? -14.074 -6.911 5.027 1.00 71.38 89 SER A N 1
ATOM 703 C CA . SER A 1 89 ? -14.616 -6.612 3.693 1.00 71.38 89 SER A CA 1
ATOM 704 C C . SER A 1 89 ? -16.098 -6.235 3.719 1.00 71.38 89 SER A C 1
ATOM 706 O O . SER A 1 89 ? -16.519 -5.355 2.975 1.00 71.38 89 SER A O 1
ATOM 708 N N . ARG A 1 90 ? -16.884 -6.856 4.606 1.00 72.81 90 ARG A N 1
ATOM 709 C CA . ARG A 1 90 ? -18.298 -6.527 4.806 1.00 72.81 90 ARG A CA 1
ATOM 710 C C . ARG A 1 90 ? -18.471 -5.252 5.628 1.00 72.81 90 ARG A C 1
ATOM 712 O O . ARG A 1 90 ? -19.328 -4.438 5.301 1.00 72.81 90 ARG A O 1
ATOM 719 N N . ALA A 1 91 ? -17.646 -5.051 6.653 1.00 74.19 91 ALA A N 1
ATOM 720 C CA . ALA A 1 91 ? -17.684 -3.842 7.471 1.00 74.19 91 ALA A CA 1
ATOM 721 C C . ALA A 1 91 ? -17.346 -2.583 6.649 1.00 74.19 91 ALA A C 1
ATOM 723 O O . ALA A 1 91 ? -18.006 -1.557 6.794 1.00 74.19 91 ALA A O 1
ATOM 724 N N . TYR A 1 92 ? -16.398 -2.674 5.711 1.00 76.44 92 TYR A N 1
ATOM 725 C CA . TYR A 1 92 ? -16.046 -1.574 4.805 1.00 76.44 92 TYR A CA 1
ATOM 726 C C . TYR A 1 92 ? -17.154 -1.184 3.810 1.00 76.44 92 TYR A C 1
ATOM 728 O O . TYR A 1 92 ? -17.099 -0.084 3.268 1.00 76.44 92 TYR A O 1
ATOM 736 N N . LEU A 1 93 ? -18.174 -2.025 3.590 1.00 79.00 93 LEU A N 1
ATOM 737 C CA . LEU A 1 93 ? -19.360 -1.658 2.798 1.00 79.00 93 LEU A CA 1
ATOM 738 C C . LEU A 1 93 ? -20.335 -0.755 3.564 1.00 79.00 93 LEU A C 1
ATOM 740 O O . LEU A 1 93 ? -21.278 -0.222 2.977 1.00 79.00 93 LEU A O 1
ATOM 744 N N . CYS A 1 94 ? -20.144 -0.627 4.874 1.00 75.12 94 CYS A N 1
ATOM 745 C CA . CYS A 1 94 ? -21.034 0.115 5.744 1.00 75.12 94 CYS A CA 1
ATOM 746 C C . CYS A 1 94 ? -20.547 1.560 5.889 1.00 75.12 94 CYS A C 1
ATOM 748 O O . CYS A 1 94 ? -19.342 1.826 5.947 1.00 75.12 94 CYS A O 1
ATOM 750 N N . MET A 1 95 ? -21.482 2.501 5.954 1.00 69.00 95 MET A N 1
ATOM 751 C CA . MET A 1 95 ? -21.193 3.917 6.150 1.00 69.00 95 MET A CA 1
ATOM 752 C C . MET A 1 95 ? -21.519 4.323 7.590 1.00 69.00 95 MET A C 1
ATOM 754 O O . MET A 1 95 ? -22.541 3.877 8.123 1.00 69.00 95 MET A O 1
ATOM 758 N N . PRO A 1 96 ? -20.685 5.171 8.216 1.00 65.06 96 PRO A N 1
ATOM 759 C CA . PRO A 1 96 ? -21.050 5.812 9.466 1.00 65.06 96 PRO A CA 1
ATOM 760 C C . PRO A 1 96 ? -22.231 6.749 9.206 1.00 65.06 96 PRO A C 1
ATOM 762 O O . PRO A 1 96 ? -22.259 7.476 8.211 1.00 65.06 96 PRO A O 1
ATOM 765 N N . SER A 1 97 ? -23.231 6.701 10.078 1.00 63.56 97 SER A N 1
ATOM 766 C CA . SER A 1 97 ? -24.408 7.557 9.986 1.00 63.56 97 SER A CA 1
ATOM 767 C C . SER A 1 97 ? -24.099 8.949 10.541 1.00 63.56 97 SER A C 1
ATOM 769 O O . SER A 1 97 ? -23.792 9.063 11.725 1.00 63.56 97 SER A O 1
ATOM 771 N N . PRO A 1 98 ? -24.214 10.022 9.742 1.00 57.22 98 PRO A N 1
ATOM 772 C CA . PRO A 1 98 ? -23.986 11.381 10.230 1.00 57.22 98 PRO A CA 1
ATOM 773 C C . PRO A 1 98 ? -25.164 11.950 11.043 1.00 57.22 98 PRO A C 1
ATOM 775 O O . PRO A 1 98 ? -25.042 13.044 11.587 1.00 57.22 98 PRO A O 1
ATOM 778 N N . TYR A 1 99 ? -26.301 11.243 11.118 1.00 53.00 99 TYR A N 1
ATOM 779 C CA . TYR A 1 99 ? -27.560 11.762 11.679 1.00 53.00 99 TYR A CA 1
ATOM 780 C C . TYR A 1 99 ? -28.179 10.895 12.783 1.00 53.00 99 TYR A C 1
ATOM 782 O O . TYR A 1 99 ? -29.218 11.267 13.326 1.00 53.00 99 TYR A O 1
ATOM 790 N N . SER A 1 100 ? -27.597 9.739 13.120 1.00 52.72 100 SER A N 1
ATOM 791 C CA . SER A 1 100 ? -28.126 8.900 14.200 1.00 52.72 100 SER A CA 1
ATOM 792 C C . SER A 1 100 ? -27.324 9.094 15.474 1.00 52.72 100 SER A C 1
ATOM 794 O O . SER A 1 100 ? -26.117 8.890 15.479 1.00 52.72 100 SER A O 1
ATOM 796 N N . ASN A 1 101 ? -28.022 9.339 16.583 1.00 52.44 101 ASN A N 1
ATOM 797 C CA . ASN A 1 101 ? -27.491 9.264 17.954 1.00 52.44 101 ASN A CA 1
ATOM 798 C C . ASN A 1 101 ? -27.082 7.830 18.366 1.00 52.44 101 ASN A C 1
ATOM 800 O O . ASN A 1 101 ? -26.983 7.522 19.550 1.00 52.44 101 ASN A O 1
ATOM 804 N N . VAL A 1 102 ? -26.947 6.933 17.391 1.00 55.97 102 VAL A N 1
ATOM 805 C CA . VAL A 1 102 ? -26.638 5.520 17.554 1.00 55.97 102 VAL A CA 1
ATOM 806 C C . VAL A 1 102 ? -25.273 5.324 16.920 1.00 55.97 102 VAL A C 1
ATOM 808 O O . VAL A 1 102 ? -25.131 5.530 15.711 1.00 55.97 102 VAL A O 1
ATOM 811 N N . ASP A 1 103 ? -24.298 4.947 17.743 1.00 65.19 103 ASP A N 1
ATOM 812 C CA . ASP A 1 103 ? -22.933 4.576 17.361 1.00 65.19 103 ASP A CA 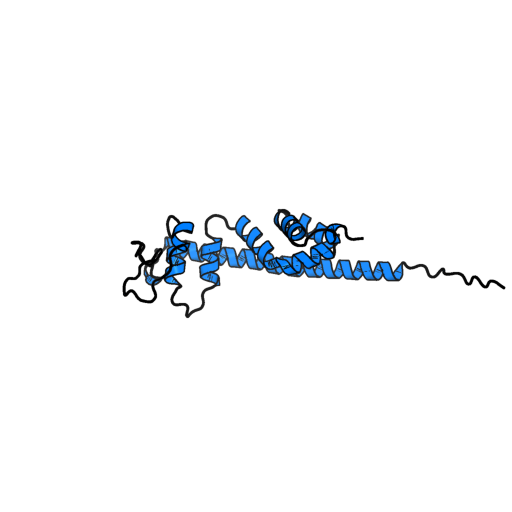1
ATOM 813 C C . ASP A 1 103 ? -22.959 3.249 16.567 1.00 65.19 103 ASP A C 1
ATOM 815 O O . ASP A 1 103 ? -22.388 2.259 17.000 1.00 65.19 103 ASP A O 1
ATOM 819 N N . GLN A 1 104 ? -23.668 3.180 15.431 1.00 69.00 104 GLN A N 1
ATOM 820 C CA . GLN A 1 104 ? -23.813 1.968 14.612 1.00 69.00 104 GLN A CA 1
ATOM 821 C C . GLN A 1 104 ? -23.507 2.198 13.135 1.00 69.00 104 GLN A C 1
ATOM 823 O O . GLN A 1 104 ? -23.885 3.204 12.527 1.00 69.00 104 GLN A O 1
ATOM 828 N N . LEU A 1 105 ? -22.866 1.192 12.539 1.00 72.06 105 LEU A N 1
ATOM 829 C CA . LEU A 1 105 ? -22.624 1.120 11.103 1.00 72.06 105 LEU A CA 1
ATOM 830 C C . LEU A 1 105 ? -23.932 0.902 10.339 1.00 72.06 105 LEU A C 1
ATOM 832 O O . LEU A 1 105 ? -24.721 0.022 10.677 1.00 72.06 105 LEU A O 1
ATOM 836 N N . GLN A 1 106 ? -24.143 1.645 9.251 1.00 73.06 106 GLN A N 1
ATOM 837 C CA . GLN A 1 106 ? -25.307 1.457 8.389 1.00 73.06 106 GLN A CA 1
ATOM 838 C C . GLN A 1 106 ? -24.933 0.841 7.048 1.00 73.06 106 GLN A C 1
ATOM 840 O O . GLN A 1 106 ? -23.943 1.214 6.420 1.00 73.06 106 GLN A O 1
ATOM 845 N N . PHE A 1 107 ? -25.784 -0.044 6.545 1.00 72.88 107 PHE A N 1
ATOM 846 C CA . PHE A 1 107 ? -25.722 -0.513 5.166 1.00 72.88 107 PHE A CA 1
ATOM 847 C C . PHE A 1 107 ? -27.017 -0.144 4.460 1.00 72.88 107 PHE A C 1
ATOM 849 O O . PHE A 1 107 ? -28.103 -0.509 4.902 1.00 72.88 107 PHE A O 1
ATOM 856 N N . ARG A 1 108 ? -26.902 0.628 3.372 1.00 74.19 108 ARG A N 1
ATOM 857 C CA . ARG A 1 108 ? -28.053 1.180 2.631 1.00 74.19 108 ARG A CA 1
ATOM 858 C C . ARG A 1 108 ? -29.073 1.918 3.523 1.00 74.19 108 ARG A C 1
ATOM 860 O O . ARG A 1 108 ? -30.271 1.838 3.281 1.00 74.19 108 ARG A O 1
ATOM 867 N N . GLY A 1 109 ? -28.604 2.624 4.553 1.00 67.06 109 GLY A N 1
ATOM 868 C CA . GLY A 1 109 ? -29.462 3.385 5.472 1.00 67.06 109 GLY A CA 1
ATOM 869 C C . GLY A 1 109 ? -30.156 2.554 6.558 1.00 67.06 109 GLY A C 1
ATOM 870 O O . GLY A 1 109 ? -30.901 3.116 7.354 1.00 67.06 109 GLY A O 1
ATOM 871 N N . GLN A 1 110 ? -29.916 1.238 6.624 1.00 70.50 110 GLN A N 1
ATOM 872 C CA . GLN A 1 110 ? -30.360 0.402 7.741 1.00 70.50 110 GLN A CA 1
ATOM 873 C C . GLN A 1 110 ? -29.215 0.176 8.737 1.00 70.50 110 GLN A C 1
ATOM 875 O O . GLN A 1 110 ? -28.100 -0.123 8.297 1.00 70.50 110 GLN A O 1
ATOM 880 N N . PRO A 1 111 ? -29.463 0.291 10.056 1.00 70.44 111 PRO A N 1
ATOM 881 C CA . PRO A 1 111 ? -28.462 -0.008 11.068 1.00 70.44 111 PRO A CA 1
ATOM 882 C C . PRO A 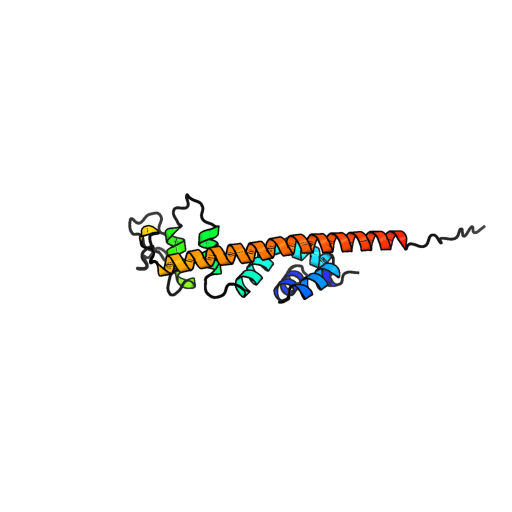1 111 ? -28.141 -1.501 11.055 1.00 70.44 111 PRO A C 1
ATOM 884 O O . PRO A 1 111 ? -29.025 -2.355 11.131 1.00 70.44 111 PRO A O 1
ATOM 887 N N . ILE A 1 112 ? -26.859 -1.817 10.948 1.00 65.75 112 ILE A N 1
ATOM 888 C CA . ILE A 1 112 ? -26.336 -3.136 11.265 1.00 65.75 112 ILE A CA 1
ATOM 889 C C . ILE A 1 112 ? -25.882 -3.026 12.714 1.00 65.75 112 ILE A C 1
ATOM 891 O O . ILE A 1 112 ? -25.171 -2.083 13.041 1.00 65.75 112 ILE A O 1
ATOM 895 N N . GLY A 1 113 ? -26.271 -3.971 13.571 1.00 62.97 113 GLY A N 1
ATOM 896 C CA . GLY A 1 113 ? -25.920 -4.004 15.001 1.00 62.97 113 GLY A CA 1
ATOM 897 C C . GLY A 1 113 ? -24.424 -4.178 15.316 1.00 62.97 113 GLY A C 1
ATOM 898 O O . GLY A 1 113 ? -24.078 -4.871 16.264 1.00 62.97 113 GLY A O 1
ATOM 899 N N . ILE A 1 114 ? -23.537 -3.643 14.477 1.00 65.94 114 ILE A N 1
ATOM 900 C CA . ILE A 1 114 ? -22.114 -3.484 14.733 1.00 65.94 114 ILE A CA 1
ATOM 901 C C . ILE A 1 114 ? -21.948 -2.094 15.335 1.00 65.94 114 ILE A C 1
ATOM 903 O O . ILE A 1 114 ? -22.019 -1.087 14.620 1.00 65.94 114 ILE A O 1
ATOM 907 N N . ASP A 1 115 ? -21.738 -2.073 16.645 1.00 66.50 115 ASP A N 1
ATOM 908 C CA . ASP A 1 115 ? -21.451 -0.849 17.373 1.00 66.50 115 ASP A CA 1
ATOM 909 C C . ASP A 1 115 ? -20.050 -0.342 17.016 1.00 66.50 115 ASP A C 1
ATOM 911 O O . ASP A 1 115 ? -19.105 -1.117 16.824 1.00 66.50 115 ASP A O 1
ATOM 915 N N . ILE A 1 116 ? -19.926 0.976 16.908 1.00 66.25 116 ILE A N 1
ATOM 916 C CA . ILE A 1 116 ? -18.667 1.653 16.647 1.00 66.25 116 ILE A CA 1
ATOM 917 C C . ILE A 1 116 ? -17.777 1.498 17.888 1.00 66.25 116 ILE A C 1
ATOM 919 O O . ILE A 1 116 ? -18.101 1.928 18.995 1.00 66.25 116 ILE A O 1
ATOM 923 N N . LEU A 1 117 ? -16.636 0.851 17.687 1.00 68.31 117 LEU A N 1
ATOM 924 C CA . LEU A 1 117 ? -15.590 0.626 18.669 1.00 68.31 117 LEU A CA 1
ATOM 925 C C . LEU A 1 117 ? -14.911 1.955 19.004 1.00 68.31 117 LEU A C 1
ATOM 927 O O . LEU A 1 117 ? -14.128 2.494 18.217 1.00 68.31 117 LEU A O 1
ATOM 931 N N . ARG A 1 118 ? -15.199 2.461 20.203 1.00 68.56 118 ARG A N 1
ATOM 932 C CA . ARG A 1 118 ? -14.535 3.647 20.745 1.00 68.56 118 ARG A CA 1
ATOM 933 C C . ARG A 1 118 ? -13.067 3.375 21.015 1.00 68.56 118 ARG A C 1
ATOM 935 O O . ARG A 1 118 ? -12.706 2.289 21.477 1.00 68.56 118 ARG A O 1
ATOM 942 N N . VAL A 1 119 ? -12.221 4.382 20.801 1.00 66.38 119 VAL A N 1
ATOM 943 C CA . VAL A 1 119 ? -10.771 4.253 21.046 1.00 66.38 119 VAL A CA 1
ATOM 944 C C . VAL A 1 119 ? -10.491 3.877 22.508 1.00 66.38 119 VAL A C 1
ATOM 946 O O . VAL A 1 119 ? -9.621 3.049 22.783 1.00 66.38 119 VAL A O 1
ATOM 949 N N . ASP A 1 120 ? -11.285 4.411 23.435 1.00 68.56 120 ASP A N 1
ATOM 950 C CA . ASP A 1 120 ? -11.148 4.174 24.877 1.00 68.56 120 ASP A CA 1
ATOM 951 C C . ASP A 1 120 ? -11.563 2.753 25.300 1.00 68.56 120 ASP A C 1
ATOM 953 O O . ASP A 1 120 ? -11.145 2.267 26.350 1.00 68.56 120 ASP A O 1
ATOM 957 N N . ALA A 1 121 ? -12.362 2.067 24.476 1.00 69.69 121 ALA A N 1
ATOM 958 C CA . ALA A 1 121 ? -12.866 0.719 24.737 1.00 69.69 121 ALA A CA 1
ATOM 959 C C . ALA A 1 121 ? -11.985 -0.391 24.132 1.00 69.69 121 ALA A C 1
ATOM 961 O O . ALA A 1 121 ? -12.285 -1.574 24.301 1.00 69.69 121 ALA A O 1
ATOM 962 N N . LEU A 1 122 ? -10.896 -0.037 23.437 1.00 71.19 122 LEU A N 1
ATOM 963 C CA . LEU A 1 122 ? -10.009 -1.009 22.800 1.00 71.19 122 LEU A CA 1
ATOM 964 C C . LEU A 1 122 ? -9.361 -1.945 23.825 1.00 71.19 122 LEU A C 1
ATOM 966 O O . LEU A 1 122 ? -8.715 -1.514 24.791 1.00 71.19 122 LEU A O 1
ATOM 970 N N . THR A 1 123 ? -9.431 -3.244 23.545 1.00 76.94 123 THR A N 1
ATOM 971 C CA . THR A 1 123 ? -8.747 -4.264 24.342 1.00 76.94 123 THR A CA 1
ATOM 972 C C . THR A 1 123 ? -7.224 -4.114 24.238 1.00 76.94 123 THR A C 1
ATOM 974 O O . THR A 1 123 ? -6.683 -3.614 23.245 1.00 76.94 123 THR A O 1
ATOM 977 N N . ASP A 1 124 ? -6.484 -4.595 25.245 1.00 75.00 124 ASP A N 1
ATOM 978 C CA . ASP A 1 124 ? -5.012 -4.609 25.194 1.00 75.00 124 ASP A CA 1
ATOM 979 C C . ASP A 1 124 ? -4.483 -5.397 23.985 1.00 75.00 124 ASP A C 1
ATOM 981 O O . ASP A 1 124 ? -3.415 -5.093 23.449 1.00 75.00 124 ASP A O 1
ATOM 985 N N . PHE A 1 125 ? -5.232 -6.410 23.542 1.00 70.62 125 PHE A N 1
ATOM 986 C CA . PHE A 1 125 ? -4.911 -7.201 22.360 1.00 70.62 125 PHE A CA 1
ATOM 987 C C . PHE A 1 125 ? -5.014 -6.372 21.073 1.00 70.62 125 PHE A C 1
ATOM 989 O O . PHE A 1 125 ? -4.073 -6.364 20.276 1.00 70.62 125 PHE A O 1
ATOM 996 N N . GLU A 1 126 ? -6.106 -5.629 20.886 1.00 72.62 126 GLU A N 1
ATOM 997 C CA . GLU A 1 126 ? -6.299 -4.757 19.722 1.00 72.62 126 GLU A CA 1
ATOM 998 C C . GLU A 1 126 ? -5.285 -3.615 19.704 1.00 72.62 126 GLU A C 1
ATOM 1000 O O . GLU A 1 126 ? -4.665 -3.364 18.671 1.00 72.62 126 GLU A O 1
ATOM 1005 N N . ARG A 1 127 ? -5.014 -2.992 20.860 1.00 73.25 127 ARG A N 1
ATOM 1006 C CA . ARG A 1 127 ? -3.966 -1.965 20.985 1.00 73.25 127 ARG A CA 1
ATOM 1007 C C . ARG A 1 127 ? -2.591 -2.505 20.596 1.00 73.25 127 ARG A C 1
ATOM 1009 O O . ARG A 1 127 ? -1.890 -1.881 19.798 1.00 73.25 127 ARG A O 1
ATOM 1016 N N . LYS A 1 128 ? -2.211 -3.691 21.087 1.00 73.44 128 LYS A N 1
ATOM 1017 C CA . LYS A 1 128 ? -0.948 -4.350 20.702 1.00 73.44 128 LYS A CA 1
ATOM 1018 C C . LYS A 1 128 ? -0.908 -4.692 19.214 1.00 73.44 128 LYS A C 1
ATOM 1020 O O . LYS A 1 128 ? 0.146 -4.552 18.594 1.00 73.44 128 LYS A O 1
ATOM 1025 N N . ARG A 1 129 ? -2.029 -5.124 18.630 1.00 74.44 129 ARG A N 1
ATOM 1026 C CA . ARG A 1 129 ? -2.137 -5.439 17.199 1.00 74.44 129 ARG A CA 1
ATOM 1027 C C . ARG A 1 129 ? -1.954 -4.189 16.335 1.00 74.44 129 ARG A C 1
ATOM 1029 O O . ARG A 1 129 ? -1.098 -4.216 15.453 1.00 74.44 129 ARG A O 1
ATOM 1036 N N . LEU A 1 130 ? -2.675 -3.105 16.628 1.00 72.94 130 LEU A N 1
ATOM 1037 C CA . LEU A 1 130 ? -2.565 -1.821 15.924 1.00 72.94 130 LEU A CA 1
ATOM 1038 C C . LEU A 1 130 ? -1.150 -1.239 16.038 1.00 72.94 130 LEU A C 1
ATOM 1040 O O . LEU A 1 130 ? -0.560 -0.844 15.037 1.00 72.94 130 LEU A O 1
ATOM 1044 N N . PHE A 1 131 ? -0.560 -1.264 17.235 1.00 73.56 131 PHE A N 1
ATOM 1045 C CA . PHE A 1 131 ? 0.807 -0.791 17.454 1.00 73.56 131 PHE A CA 1
ATOM 1046 C C . PHE A 1 131 ? 1.844 -1.619 16.686 1.00 73.56 131 PHE A C 1
ATOM 1048 O O . PHE A 1 131 ? 2.737 -1.076 16.037 1.00 73.56 131 PHE A O 1
ATOM 1055 N N . ARG A 1 132 ? 1.716 -2.952 16.709 1.00 73.75 132 ARG A N 1
ATOM 1056 C CA . ARG A 1 132 ? 2.585 -3.853 15.939 1.00 73.75 132 ARG A CA 1
ATOM 1057 C C . ARG A 1 132 ? 2.434 -3.627 14.438 1.00 73.75 132 ARG A C 1
ATOM 1059 O O . ARG A 1 132 ? 3.434 -3.700 13.725 1.00 73.75 132 ARG A O 1
ATOM 1066 N N . ALA A 1 133 ? 1.215 -3.382 13.966 1.00 73.69 133 ALA A N 1
ATOM 1067 C CA . ALA A 1 133 ? 0.936 -3.067 12.574 1.00 73.69 133 ALA A CA 1
ATOM 1068 C C . ALA A 1 133 ? 1.600 -1.752 12.158 1.00 73.69 133 ALA A C 1
ATOM 1070 O O . ALA A 1 133 ? 2.369 -1.751 11.200 1.00 73.69 133 ALA A O 1
ATOM 1071 N N . ASP A 1 134 ? 1.391 -0.676 12.917 1.00 76.00 134 ASP A N 1
ATOM 1072 C CA . ASP A 1 134 ? 1.995 0.632 12.651 1.00 76.00 134 ASP A CA 1
ATOM 1073 C C . ASP A 1 134 ? 3.526 0.579 12.677 1.00 76.00 134 ASP A C 1
ATOM 1075 O O . ASP A 1 134 ? 4.176 1.033 11.735 1.00 76.00 134 ASP A O 1
ATOM 1079 N N . LEU A 1 135 ? 4.121 -0.048 13.698 1.00 73.00 135 LEU A N 1
ATOM 1080 C CA . LEU A 1 135 ? 5.571 -0.221 13.772 1.00 73.00 135 LEU A CA 1
ATOM 1081 C C . LEU A 1 135 ? 6.111 -0.986 12.568 1.00 73.00 135 LEU A C 1
ATOM 1083 O O . LEU A 1 135 ? 7.077 -0.541 11.954 1.00 73.00 135 LEU A O 1
ATOM 1087 N N . ARG A 1 136 ? 5.499 -2.125 12.219 1.00 74.44 136 ARG A N 1
ATOM 1088 C CA . ARG A 1 136 ? 5.942 -2.937 11.078 1.00 74.44 136 ARG A CA 1
ATOM 1089 C C . ARG A 1 136 ? 5.793 -2.181 9.771 1.00 74.44 136 ARG A C 1
ATOM 1091 O O . ARG A 1 136 ? 6.733 -2.170 8.989 1.00 74.44 136 ARG A O 1
ATOM 1098 N N . TYR A 1 137 ? 4.670 -1.511 9.554 1.00 77.00 137 TYR A N 1
ATOM 1099 C CA . TYR A 1 137 ? 4.470 -0.691 8.369 1.00 77.00 137 TYR A CA 1
ATOM 1100 C C . TYR A 1 137 ? 5.487 0.441 8.286 1.00 77.00 137 TYR A C 1
ATOM 1102 O O . TYR A 1 137 ? 6.097 0.617 7.239 1.00 77.00 137 TYR A O 1
ATOM 1110 N N . LYS A 1 138 ? 5.742 1.178 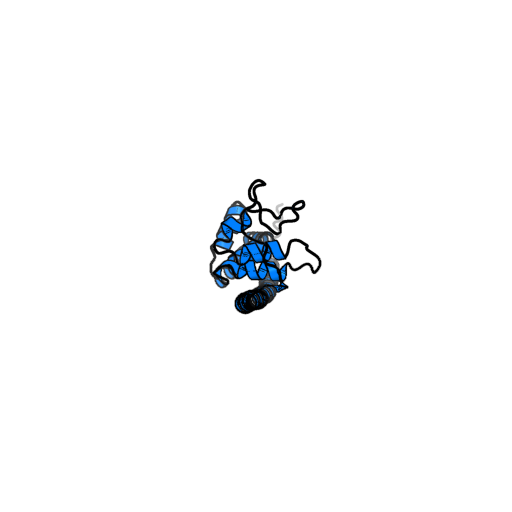9.372 1.00 76.25 138 LYS A N 1
ATOM 1111 C CA . LYS A 1 138 ? 6.751 2.246 9.395 1.00 76.25 138 LYS A CA 1
ATOM 1112 C C . LYS A 1 138 ? 8.153 1.713 9.131 1.00 76.25 138 LYS A C 1
ATOM 1114 O O . LYS A 1 138 ? 8.894 2.334 8.380 1.00 76.25 138 LYS A O 1
ATOM 1119 N N . LEU A 1 139 ? 8.521 0.570 9.708 1.00 73.75 139 LEU A N 1
ATOM 1120 C CA . LEU A 1 139 ? 9.832 -0.043 9.485 1.00 73.75 139 LEU A CA 1
ATOM 1121 C C . LEU A 1 139 ? 9.985 -0.502 8.036 1.00 73.75 139 LEU A C 1
ATOM 1123 O O . LEU A 1 139 ? 10.921 -0.090 7.360 1.00 73.75 139 LEU A O 1
ATOM 1127 N N . VAL A 1 140 ? 9.033 -1.296 7.550 1.00 75.94 140 VAL A N 1
ATOM 1128 C CA . VAL A 1 140 ? 9.060 -1.873 6.204 1.00 75.94 140 VAL A CA 1
ATOM 1129 C C . VAL A 1 140 ? 8.948 -0.772 5.142 1.00 75.94 140 VAL A C 1
ATOM 1131 O O . VAL A 1 140 ? 9.753 -0.740 4.216 1.00 75.94 140 VAL A O 1
ATOM 1134 N N . SER A 1 141 ? 8.046 0.202 5.303 1.00 72.00 141 SER A N 1
ATOM 1135 C CA . SER A 1 141 ? 7.933 1.345 4.380 1.00 72.00 141 SER A CA 1
ATOM 1136 C C . SER A 1 141 ? 9.190 2.212 4.367 1.00 72.00 141 SER A C 1
ATOM 1138 O O . SER A 1 141 ? 9.601 2.666 3.302 1.00 72.00 141 SER A O 1
ATOM 1140 N N . LYS A 1 142 ? 9.841 2.426 5.518 1.00 72.50 142 LYS A N 1
ATOM 1141 C CA . LYS A 1 142 ? 11.064 3.234 5.596 1.00 72.50 142 LYS A CA 1
ATOM 1142 C C . LYS A 1 142 ? 12.270 2.506 5.012 1.00 72.50 142 LYS A C 1
ATOM 1144 O O . LYS A 1 142 ? 13.063 3.149 4.333 1.00 72.50 142 LYS A O 1
ATOM 1149 N N . ILE A 1 143 ? 12.368 1.189 5.202 1.00 74.69 143 ILE A N 1
ATOM 1150 C CA . ILE A 1 143 ? 13.342 0.331 4.511 1.00 74.69 143 ILE A CA 1
ATOM 1151 C C . ILE A 1 143 ? 13.126 0.433 2.995 1.00 74.69 143 ILE A C 1
ATOM 1153 O O . ILE A 1 143 ? 14.039 0.840 2.282 1.00 74.69 143 ILE A O 1
ATOM 1157 N N . HIS A 1 144 ? 11.894 0.218 2.520 1.00 71.81 144 HIS A N 1
ATOM 1158 C CA . HIS A 1 144 ? 11.543 0.360 1.104 1.00 71.81 144 HIS A CA 1
ATOM 1159 C C . HIS A 1 144 ? 11.863 1.750 0.537 1.00 71.81 144 HIS A C 1
ATOM 1161 O O . HIS A 1 144 ? 12.418 1.859 -0.551 1.00 71.81 144 HIS A O 1
ATOM 1167 N N . TYR A 1 145 ? 11.538 2.825 1.259 1.00 68.62 145 TYR A N 1
ATOM 1168 C CA . TYR A 1 145 ? 11.787 4.191 0.799 1.00 68.62 145 TYR A CA 1
ATOM 1169 C C . TYR A 1 145 ? 13.283 4.512 0.701 1.00 68.62 145 TYR A C 1
ATOM 1171 O O . TYR A 1 145 ? 13.724 5.126 -0.275 1.00 68.62 145 TYR A O 1
ATOM 1179 N N . LEU A 1 146 ? 14.062 4.120 1.714 1.00 65.69 146 LEU A N 1
ATOM 1180 C CA . LEU A 1 146 ? 15.506 4.350 1.747 1.00 65.69 146 LEU A CA 1
ATOM 1181 C C . LEU A 1 146 ? 16.217 3.561 0.646 1.00 65.69 146 LEU A C 1
ATOM 1183 O O . LEU A 1 146 ? 17.060 4.124 -0.053 1.00 65.69 146 LEU A O 1
ATOM 1187 N N . GLU A 1 147 ? 15.845 2.297 0.463 1.00 66.06 147 GLU A N 1
ATOM 1188 C CA . GLU A 1 147 ? 16.421 1.424 -0.556 1.00 66.06 147 GLU A CA 1
ATOM 1189 C C . GLU A 1 147 ? 16.046 1.894 -1.964 1.00 66.06 147 GLU A C 1
ATOM 1191 O O . GLU A 1 147 ? 16.946 2.113 -2.770 1.00 66.06 147 GLU A O 1
ATOM 1196 N N . ASP A 1 148 ? 14.777 2.212 -2.239 1.00 71.81 148 ASP A N 1
ATOM 1197 C CA . ASP A 1 148 ? 14.365 2.766 -3.538 1.00 71.81 148 ASP A CA 1
ATOM 1198 C C . ASP A 1 148 ? 15.064 4.095 -3.861 1.00 71.81 148 ASP A C 1
ATOM 1200 O O . ASP A 1 148 ? 15.412 4.363 -5.011 1.00 71.81 148 ASP A O 1
ATOM 1204 N N . SER A 1 149 ? 15.249 4.966 -2.863 1.00 73.62 149 SER A N 1
ATOM 1205 C CA . SER A 1 149 ? 15.945 6.248 -3.041 1.00 73.62 149 SER A CA 1
ATOM 1206 C C . SER A 1 149 ? 17.420 6.043 -3.386 1.00 73.62 149 SER A C 1
ATOM 1208 O O . SER A 1 149 ? 17.971 6.753 -4.232 1.00 73.62 149 SER A O 1
ATOM 1210 N N . LEU A 1 150 ? 18.067 5.061 -2.756 1.00 69.62 150 LEU A N 1
ATOM 1211 C CA . LEU A 1 150 ? 19.447 4.699 -3.051 1.00 69.62 150 LEU A CA 1
ATOM 1212 C C . LEU A 1 150 ? 19.561 4.035 -4.432 1.00 69.62 150 LEU A C 1
ATOM 1214 O O . LEU A 1 150 ? 20.449 4.387 -5.209 1.00 69.62 150 LEU A O 1
ATOM 1218 N N . GLU A 1 151 ? 18.644 3.127 -4.764 1.00 71.75 151 GLU A N 1
ATOM 1219 C CA . GLU A 1 151 ? 18.634 2.389 -6.027 1.00 71.75 151 GLU A CA 1
ATOM 1220 C C . GLU A 1 151 ? 18.377 3.292 -7.231 1.00 71.75 151 GLU A C 1
ATOM 1222 O O . GLU A 1 151 ? 19.132 3.228 -8.203 1.00 71.75 151 GLU A O 1
ATOM 1227 N N . LEU A 1 152 ? 17.395 4.195 -7.154 1.00 75.56 152 LEU A N 1
ATOM 1228 C CA . LEU A 1 152 ? 17.128 5.158 -8.224 1.00 75.56 152 LEU A CA 1
ATOM 1229 C C . LEU A 1 152 ? 18.338 6.066 -8.474 1.00 75.56 152 LEU A C 1
ATOM 1231 O O . LEU A 1 152 ? 18.705 6.278 -9.626 1.00 75.56 152 LEU A O 1
ATOM 1235 N N . LYS A 1 153 ? 19.038 6.514 -7.421 1.00 80.81 153 LYS A N 1
ATOM 1236 C CA . LYS A 1 153 ? 20.276 7.304 -7.560 1.00 80.81 153 LYS A CA 1
ATOM 1237 C C . LYS A 1 153 ? 21.408 6.521 -8.226 1.00 80.81 153 LYS A C 1
ATOM 1239 O O . LYS A 1 153 ? 22.202 7.104 -8.964 1.00 80.81 153 LYS A O 1
ATOM 1244 N N . VAL A 1 154 ? 21.527 5.222 -7.948 1.00 80.81 154 VAL A N 1
ATOM 1245 C CA . VAL A 1 154 ? 22.525 4.355 -8.596 1.00 80.81 154 VAL A CA 1
ATOM 1246 C C . VAL A 1 154 ? 22.178 4.152 -10.069 1.00 80.81 154 VAL A C 1
ATOM 1248 O O . VAL A 1 154 ? 23.065 4.282 -10.913 1.00 80.81 154 VAL A O 1
ATOM 1251 N N . ILE A 1 155 ? 20.907 3.895 -10.389 1.00 76.62 155 ILE A N 1
ATOM 1252 C CA . ILE A 1 155 ? 20.435 3.755 -11.773 1.00 76.62 155 ILE A CA 1
ATOM 1253 C C . ILE A 1 155 ? 20.654 5.064 -12.538 1.00 76.62 155 ILE A C 1
ATOM 1255 O O . ILE A 1 155 ? 21.249 5.032 -13.609 1.00 76.62 155 ILE A O 1
ATOM 1259 N N . ASP A 1 156 ? 20.299 6.216 -11.968 1.00 80.44 156 ASP A N 1
ATOM 1260 C CA . ASP A 1 156 ? 20.514 7.525 -12.598 1.00 80.44 156 ASP A CA 1
ATOM 1261 C C . ASP A 1 156 ? 22.000 7.791 -12.885 1.00 80.44 156 ASP A C 1
ATOM 1263 O O . ASP A 1 156 ? 22.353 8.267 -13.965 1.00 80.44 156 ASP A O 1
ATOM 1267 N N . LYS A 1 157 ? 22.903 7.423 -11.962 1.00 82.50 157 LYS A N 1
ATOM 1268 C CA . LYS A 1 157 ? 24.357 7.504 -12.188 1.00 82.50 157 LYS A CA 1
ATOM 1269 C C . LYS A 1 157 ? 24.822 6.576 -13.310 1.00 82.50 157 LYS A C 1
ATOM 1271 O O . LYS A 1 157 ? 25.640 6.989 -14.133 1.00 82.50 157 LYS A O 1
ATOM 1276 N N . LEU A 1 158 ? 24.325 5.339 -13.348 1.00 77.00 158 LEU A N 1
ATOM 1277 C CA . LEU A 1 158 ? 24.673 4.363 -14.383 1.00 77.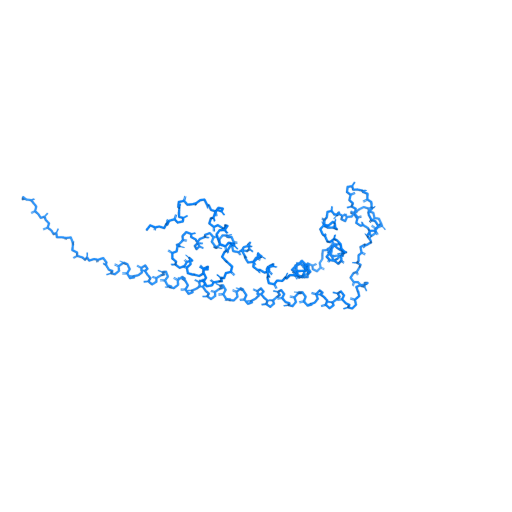00 158 LEU A CA 1
ATOM 1278 C C . LEU A 1 158 ? 24.183 4.819 -15.756 1.00 77.00 158 LEU A C 1
ATOM 1280 O O . LEU A 1 158 ? 24.983 4.874 -16.689 1.00 77.00 158 LEU A O 1
ATOM 1284 N N . VAL A 1 159 ? 22.922 5.238 -15.856 1.00 73.75 159 VAL A N 1
ATOM 1285 C CA . VAL A 1 159 ? 22.332 5.801 -17.074 1.00 73.75 159 VAL A CA 1
ATOM 1286 C C . VAL A 1 159 ? 23.138 7.020 -17.528 1.00 73.75 159 VAL A C 1
ATOM 1288 O O . VAL A 1 159 ? 23.611 7.051 -18.664 1.00 73.75 159 VAL A O 1
ATOM 1291 N N . ALA A 1 160 ? 23.421 7.976 -16.637 1.00 77.06 160 ALA A N 1
ATOM 1292 C CA . ALA A 1 160 ? 24.241 9.144 -16.965 1.00 77.06 160 ALA A CA 1
ATOM 1293 C C . ALA A 1 160 ? 25.657 8.768 -17.447 1.00 77.06 160 ALA A C 1
ATOM 1295 O O . ALA A 1 160 ? 26.194 9.399 -18.361 1.00 77.06 160 ALA A O 1
ATOM 1296 N N . SER A 1 161 ? 26.273 7.731 -16.871 1.00 74.88 161 SER A N 1
ATOM 1297 C CA . SER A 1 161 ? 27.590 7.237 -17.297 1.00 74.88 161 SER A CA 1
ATOM 1298 C C . SER A 1 161 ? 27.559 6.532 -18.661 1.00 74.88 161 SER A C 1
ATOM 1300 O O . SER A 1 161 ? 28.486 6.695 -19.458 1.00 74.88 161 SER A O 1
ATOM 1302 N N . ALA A 1 162 ? 26.480 5.806 -18.967 1.00 69.50 162 ALA A N 1
ATOM 1303 C CA . ALA A 1 162 ? 26.278 5.128 -20.243 1.00 69.50 162 ALA A CA 1
ATOM 1304 C C . ALA A 1 162 ? 26.057 6.135 -21.383 1.00 69.50 162 ALA A C 1
ATOM 1306 O O . ALA A 1 162 ? 26.677 6.018 -22.442 1.00 69.50 162 ALA A O 1
ATOM 1307 N N . PHE A 1 163 ? 25.271 7.188 -21.138 1.00 61.53 163 PHE A N 1
ATOM 1308 C CA . PHE A 1 163 ? 25.099 8.288 -22.091 1.00 61.53 163 PHE A CA 1
ATOM 1309 C C . PHE A 1 163 ? 26.413 9.042 -22.352 1.00 61.53 163 PHE A C 1
ATOM 1311 O O . PHE A 1 163 ? 26.731 9.326 -23.506 1.00 61.53 163 PHE A O 1
ATOM 1318 N N . LYS A 1 164 ? 27.236 9.292 -21.321 1.00 64.81 164 LYS A N 1
ATOM 1319 C CA . LYS A 1 164 ? 28.571 9.899 -21.496 1.00 64.81 164 LYS A CA 1
ATOM 1320 C C . LYS A 1 164 ? 29.510 9.035 -22.347 1.00 64.81 164 LYS A C 1
ATOM 1322 O O . LYS A 1 164 ? 30.216 9.568 -23.201 1.00 64.81 164 LYS A O 1
ATOM 1327 N N . ARG A 1 165 ? 29.505 7.710 -22.154 1.00 59.91 165 ARG A N 1
ATOM 1328 C CA . ARG A 1 165 ? 30.315 6.766 -22.950 1.00 59.91 165 ARG A CA 1
ATOM 1329 C C . ARG A 1 165 ? 29.868 6.691 -24.413 1.00 59.91 165 ARG A C 1
ATOM 1331 O O . ARG A 1 165 ? 30.720 6.665 -25.292 1.00 59.91 165 ARG A O 1
ATOM 1338 N N . SER A 1 166 ? 28.562 6.725 -24.677 1.00 56.03 166 SER A N 1
ATOM 1339 C CA . SER A 1 166 ? 27.999 6.770 -26.037 1.00 56.03 166 SER A CA 1
ATOM 1340 C C . SER A 1 166 ? 28.419 8.033 -26.806 1.00 56.03 166 SER A C 1
ATOM 1342 O O . SER A 1 166 ? 28.820 7.956 -27.966 1.00 56.03 166 SER A O 1
ATOM 1344 N N . VAL A 1 167 ? 28.420 9.197 -26.146 1.00 56.19 167 VAL A N 1
ATOM 1345 C CA . VAL A 1 167 ? 28.863 10.459 -26.764 1.00 56.19 167 VAL A CA 1
ATOM 1346 C C . VAL A 1 167 ? 30.370 10.460 -27.050 1.00 56.19 167 VAL A C 1
ATOM 1348 O O . VAL A 1 167 ? 30.783 10.971 -28.089 1.00 56.19 167 VAL A O 1
ATOM 1351 N N . ALA A 1 168 ? 31.182 9.853 -26.179 1.00 54.78 168 ALA A N 1
ATOM 1352 C CA . ALA A 1 168 ? 32.629 9.737 -26.367 1.00 54.78 168 ALA A CA 1
ATOM 1353 C C . ALA A 1 168 ? 33.039 8.702 -27.438 1.00 54.78 168 ALA A C 1
ATOM 1355 O O . ALA A 1 168 ? 34.110 8.827 -28.022 1.00 54.78 168 ALA A O 1
ATOM 1356 N N . ALA A 1 169 ? 32.197 7.701 -27.711 1.00 52.09 169 ALA A N 1
ATOM 1357 C CA . ALA A 1 169 ? 32.480 6.616 -28.652 1.00 52.09 169 ALA A CA 1
ATOM 1358 C C . ALA A 1 169 ? 32.074 6.909 -30.110 1.00 52.09 169 ALA A C 1
ATOM 1360 O O . ALA A 1 169 ? 32.190 6.021 -30.950 1.00 52.09 169 ALA A O 1
ATOM 1361 N N . ARG A 1 170 ? 31.605 8.123 -30.446 1.00 43.12 170 ARG A N 1
ATOM 1362 C CA . ARG A 1 170 ? 31.364 8.509 -31.849 1.00 43.12 170 ARG A CA 1
ATOM 1363 C C . ARG A 1 170 ? 32.716 8.752 -32.545 1.00 43.12 170 ARG A C 1
ATOM 1365 O O . ARG A 1 170 ? 33.379 9.735 -32.206 1.00 43.12 170 ARG A O 1
ATOM 1372 N N . PRO A 1 171 ? 33.152 7.911 -33.504 1.00 44.78 171 PRO A N 1
ATOM 1373 C CA . PRO A 1 171 ? 34.408 8.145 -34.200 1.00 44.78 171 PRO A CA 1
ATOM 1374 C C . PRO A 1 171 ? 34.269 9.378 -35.099 1.00 44.78 171 PRO A C 1
ATOM 1376 O O . PRO A 1 171 ? 33.333 9.492 -35.891 1.00 44.78 171 PRO A O 1
ATOM 1379 N N . LYS A 1 172 ? 35.219 10.311 -34.980 1.00 52.62 172 LYS A N 1
ATOM 1380 C CA . LYS A 1 172 ? 35.387 11.454 -35.887 1.00 52.62 172 LYS A CA 1
ATOM 1381 C C . LYS A 1 172 ? 35.960 10.973 -37.227 1.00 52.62 172 LYS A C 1
ATOM 1383 O O . LYS A 1 172 ? 37.085 11.304 -37.570 1.00 52.62 172 LYS A O 1
ATOM 1388 N N . HIS A 1 173 ? 35.214 10.170 -37.974 1.00 50.38 173 HIS A N 1
ATOM 1389 C CA . HIS A 1 173 ? 35.563 9.845 -39.354 1.00 50.38 173 HIS A CA 1
ATOM 1390 C C . HIS A 1 173 ? 34.338 10.047 -40.237 1.00 50.38 173 HIS A C 1
ATOM 1392 O O . HIS A 1 173 ? 33.632 9.108 -40.580 1.00 50.38 173 HIS A O 1
ATOM 1398 N N . PHE A 1 174 ? 34.100 11.304 -40.604 1.00 41.78 174 PHE A N 1
ATOM 1399 C CA . PHE A 1 174 ? 33.477 11.617 -41.882 1.00 41.78 174 PHE A CA 1
ATOM 1400 C C . PHE A 1 174 ? 34.555 12.275 -42.731 1.00 41.78 174 PHE A C 1
ATOM 1402 O O . PHE A 1 174 ? 35.004 13.383 -42.442 1.00 41.78 174 PHE A O 1
ATOM 1409 N N . GLY A 1 175 ? 35.045 11.502 -43.699 1.00 41.34 175 GLY A N 1
ATOM 1410 C CA . GLY A 1 175 ? 36.002 11.956 -44.688 1.00 41.34 175 GLY A CA 1
ATOM 1411 C C . GLY A 1 175 ? 35.407 13.082 -45.521 1.00 41.34 175 GLY A C 1
ATOM 1412 O O . GLY A 1 175 ? 34.235 13.048 -45.897 1.00 41.34 175 GLY A O 1
ATOM 1413 N N . ALA A 1 176 ? 36.242 14.073 -45.808 1.00 41.84 176 ALA A N 1
ATOM 1414 C CA . ALA A 1 176 ? 36.009 15.005 -46.889 1.00 41.84 176 ALA A CA 1
ATOM 1415 C C . ALA A 1 176 ? 36.048 14.221 -48.210 1.00 41.84 176 ALA A C 1
ATOM 1417 O O . ALA A 1 176 ? 37.118 13.926 -48.736 1.00 41.84 176 ALA A O 1
ATOM 1418 N N . PHE A 1 177 ? 34.878 13.852 -48.727 1.00 41.25 177 PHE A N 1
ATOM 1419 C CA . PHE A 1 177 ? 34.709 13.589 -50.150 1.00 41.25 177 PHE A CA 1
ATOM 1420 C C . PHE A 1 177 ? 34.418 14.934 -50.815 1.00 41.25 177 PHE A C 1
ATOM 1422 O O . PHE A 1 177 ? 33.274 15.380 -50.834 1.00 41.25 177 PHE A O 1
ATOM 1429 N N . ASN A 1 178 ? 35.461 15.586 -51.332 1.00 35.94 178 ASN A N 1
ATOM 1430 C CA . ASN A 1 178 ? 35.277 16.578 -52.384 1.00 35.94 178 ASN A CA 1
ATOM 1431 C C . ASN A 1 178 ? 35.180 15.820 -53.707 1.00 3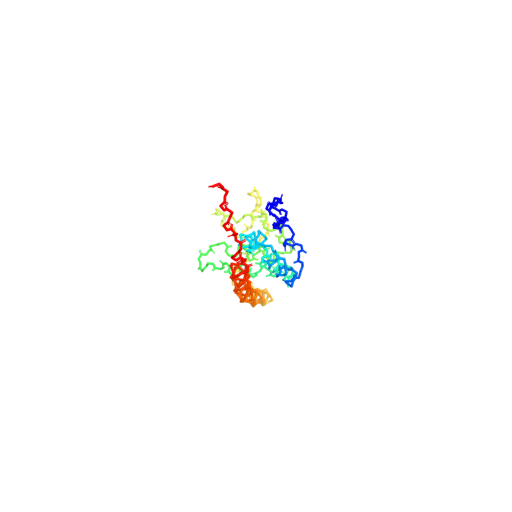5.94 178 ASN A C 1
ATOM 1433 O O . ASN A 1 178 ? 36.122 15.144 -54.121 1.00 35.94 178 ASN A O 1
ATOM 1437 N N . ILE A 1 179 ? 34.008 15.912 -54.323 1.00 42.94 179 ILE A N 1
ATOM 1438 C CA . ILE A 1 179 ? 33.755 15.535 -55.707 1.00 42.94 179 ILE A CA 1
ATOM 1439 C C . ILE A 1 179 ? 33.767 16.846 -56.500 1.00 42.94 179 ILE A C 1
ATOM 1441 O O . ILE A 1 179 ? 33.078 17.785 -56.104 1.00 42.94 179 ILE A O 1
ATOM 1445 N N . THR A 1 180 ? 34.537 16.826 -57.595 1.00 45.53 180 THR A N 1
ATOM 1446 C CA . THR A 1 180 ? 34.728 17.830 -58.667 1.00 45.53 180 THR A CA 1
ATOM 1447 C C . THR A 1 180 ? 35.390 19.150 -58.305 1.00 45.53 180 THR A C 1
ATOM 1449 O O . THR A 1 180 ? 34.804 19.934 -57.532 1.00 45.53 180 THR A O 1
#

Sequence (180 aa):
MDCFSSLPPEINVMILLHLRTRSNIKLLLSASPTMLQHYRESKENIQRAHLQAELPGGLLQDALVVAKFPLKNPYIEDYITKATSTYPSRAYLCMPSPYSNVDQLQFRGQPIGIDILRVDALTDFERKRLFRADLRYKLVSKIHYLEDSLELKVIDKLVASAFKRSVAARPKHFGAFNIT

Secondary structure (DSSP, 8-state):
--GGGGS-HHHHHHHHHH--SHHHHHHHHHH-HHHHHHHHHHHHHHHHHHHHHHSTTTHHHHHHHHHT--TT-TTHHHHHHHHHSSSHHHHTT-EE-SS-SS-EEEETTEEEEEE---GGG--HHHHHHHHHHHHHHHHHHHHHHHHHHHHHHHHHHHHHHHHHHHHHT-----------

Foldseek 3Di:
DAPCVVPDLVVLVVVLLPPLDPVVLLVVVLVHVVSVVSCVVCVVVSLLSNVPVVQDDLLLQLQCLVVVDDVDDPCSLLSLLLSPDPHNVVSVQWDQDPPDPFQATHHPNHGDPSGRHDPVNDDPVSVVSSVVSNVVCCVSVVVVVVVVVVSVVVSVVSVVVVVVVVVVPDDPDDDPPDDD

Organism: Fusarium oxysporum (NCBI:txid5507)